Protein AF-A0A135RTD5-F1 (afdb_monomer_lite)

Foldseek 3Di:
DPPPDQFAEDQDPVRVLVVLVVQLVVVVVVLCVVQPDDVVDDCVSVVVSVVVNVVSLVVSLVVLCVSQQRYDYVNHGDDSVVNNPDPDVPPPPPPPDDDDDPVVVVVVVVVVVVVVVVVVVVVVCVVPVVVVVVVVVD

Sequence (138 aa):
MEDAHRKIELQSRDDLAYLLTNVRRAAQEQLDNAFPHIEGSNAQEDELRAPIERLVNEYIDKTFTYAAPNLSINGMDTDPSAFLSNIGPSDEPEEAYEPWDARLRQRVEDLAREEEDLLNEIAALKKSVPGAIATAAT

Structure (mmCIF, N/CA/C/O backbone):
data_AF-A0A135RTD5-F1
#
_entry.id   AF-A0A135RTD5-F1
#
loop_
_atom_site.group_PDB
_atom_site.id
_atom_site.type_symbol
_atom_site.label_atom_id
_atom_site.label_alt_id
_atom_site.label_comp_id
_atom_site.label_asym_id
_atom_site.label_entity_id
_atom_site.label_seq_id
_atom_site.pdbx_PDB_ins_code
_atom_site.Cartn_x
_atom_site.Cartn_y
_atom_site.Cartn_z
_atom_site.occupancy
_atom_site.B_iso_or_equiv
_atom_site.auth_seq_id
_atom_site.auth_comp_id
_atom_site.auth_asym_id
_atom_site.auth_atom_id
_atom_site.pdbx_PDB_model_num
ATOM 1 N N . MET A 1 1 ? 6.324 -28.047 15.349 1.00 40.94 1 MET A N 1
ATOM 2 C CA . MET A 1 1 ? 6.989 -26.752 15.571 1.00 40.94 1 MET A CA 1
ATOM 3 C C . MET A 1 1 ? 6.909 -26.030 14.255 1.00 40.94 1 MET A C 1
ATOM 5 O O . MET A 1 1 ? 7.609 -26.410 13.330 1.00 40.94 1 MET A O 1
ATOM 9 N N . GLU A 1 2 ? 5.967 -25.108 14.135 1.00 53.91 2 GLU A N 1
ATOM 10 C CA . GLU A 1 2 ? 5.982 -24.148 13.041 1.00 53.91 2 GLU A CA 1
ATOM 11 C C . GLU A 1 2 ? 6.570 -22.892 13.673 1.00 53.91 2 GLU A C 1
ATOM 13 O O . GLU A 1 2 ? 5.868 -22.126 14.330 1.00 53.91 2 GLU A O 1
ATOM 18 N N . ASP A 1 3 ? 7.899 -22.775 13.620 1.00 55.03 3 ASP A N 1
ATOM 19 C CA . ASP A 1 3 ? 8.588 -21.536 13.975 1.00 55.03 3 ASP A CA 1
ATOM 20 C C . ASP A 1 3 ? 8.265 -20.530 12.868 1.00 55.03 3 ASP A C 1
ATOM 22 O O . ASP A 1 3 ? 9.038 -20.325 11.934 1.00 55.03 3 ASP A O 1
ATOM 26 N N . ALA A 1 4 ? 7.058 -19.965 12.919 1.00 70.62 4 ALA A N 1
ATOM 27 C CA . ALA A 1 4 ? 6.665 -18.886 12.036 1.00 70.62 4 ALA A CA 1
ATOM 28 C C . ALA A 1 4 ? 7.596 -17.707 12.328 1.00 70.62 4 ALA A C 1
ATOM 30 O O . ALA A 1 4 ? 7.516 -17.069 13.381 1.00 70.62 4 ALA A O 1
ATOM 31 N N . HIS A 1 5 ? 8.541 -17.463 11.420 1.00 76.94 5 HIS A N 1
ATOM 32 C CA . HIS A 1 5 ? 9.416 -16.307 11.502 1.00 76.94 5 HIS A CA 1
ATOM 33 C C . HIS A 1 5 ? 8.564 -15.039 11.600 1.00 76.94 5 HIS A C 1
ATOM 35 O O . HIS A 1 5 ? 7.526 -14.917 10.945 1.00 76.94 5 HIS A O 1
ATOM 41 N N . ARG A 1 6 ? 8.997 -14.099 12.447 1.00 87.38 6 ARG A N 1
ATOM 42 C CA . ARG A 1 6 ? 8.304 -12.822 12.626 1.00 87.38 6 ARG A CA 1
ATOM 43 C C . ARG A 1 6 ? 8.145 -12.145 11.261 1.00 87.38 6 ARG A C 1
ATOM 45 O O . ARG A 1 6 ? 9.137 -11.976 10.551 1.00 87.38 6 ARG A O 1
ATOM 52 N N . LYS A 1 7 ? 6.916 -11.740 10.936 1.00 91.19 7 LYS A N 1
ATOM 53 C CA . LYS A 1 7 ? 6.634 -10.935 9.746 1.00 91.19 7 LYS A CA 1
ATOM 54 C C . LYS A 1 7 ? 7.400 -9.613 9.793 1.00 91.19 7 LYS A C 1
ATOM 56 O O . LYS A 1 7 ? 7.716 -9.086 10.864 1.00 91.19 7 LYS A O 1
ATOM 61 N N . ILE A 1 8 ? 7.722 -9.095 8.619 1.00 91.69 8 ILE A N 1
ATOM 62 C CA . ILE A 1 8 ? 8.348 -7.788 8.463 1.00 91.69 8 ILE A CA 1
ATOM 63 C C . ILE A 1 8 ? 7.240 -6.745 8.598 1.00 91.69 8 ILE A C 1
ATOM 65 O O . ILE A 1 8 ? 6.344 -6.669 7.760 1.00 91.69 8 ILE A O 1
ATOM 69 N N . GLU A 1 9 ? 7.313 -5.957 9.666 1.00 92.25 9 GLU A N 1
ATOM 70 C CA . GLU A 1 9 ? 6.360 -4.882 9.933 1.00 92.25 9 GLU A CA 1
ATOM 71 C C . GLU A 1 9 ? 6.762 -3.615 9.179 1.00 92.25 9 GLU A C 1
ATOM 73 O O . GLU A 1 9 ? 7.902 -3.154 9.285 1.00 92.25 9 GLU A O 1
ATOM 78 N N . LEU A 1 10 ? 5.801 -3.034 8.473 1.00 90.12 10 LEU A N 1
ATOM 79 C CA . LEU A 1 10 ? 5.89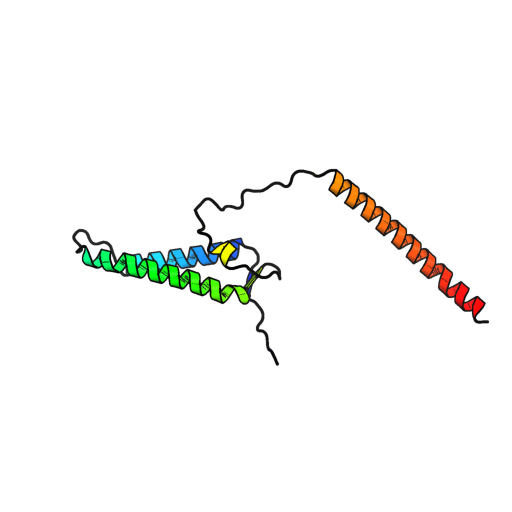0 -1.723 7.840 1.00 90.12 10 LEU A CA 1
ATOM 80 C C . LEU A 1 10 ? 5.031 -0.722 8.620 1.00 90.12 10 LEU A C 1
ATOM 82 O O . LEU A 1 10 ? 4.005 -1.097 9.198 1.00 90.12 10 LEU A O 1
ATOM 86 N N . GLN A 1 11 ? 5.447 0.547 8.657 1.00 88.50 11 GLN A N 1
ATOM 87 C CA . GLN A 1 11 ? 4.734 1.578 9.419 1.00 88.50 11 GLN A CA 1
ATOM 88 C C . GLN A 1 11 ? 3.450 1.995 8.698 1.00 88.50 11 GLN A C 1
ATOM 90 O O . GLN A 1 11 ? 2.412 2.218 9.328 1.00 88.50 11 GLN A O 1
ATOM 95 N N . SER A 1 12 ? 3.506 2.063 7.368 1.00 86.88 12 SER A N 1
ATOM 96 C CA . SER A 1 12 ? 2.383 2.444 6.514 1.00 86.88 12 SER A CA 1
ATOM 97 C C . SER A 1 12 ? 2.430 1.736 5.155 1.00 86.88 12 SER A C 1
ATOM 99 O O . SER A 1 12 ? 3.355 0.986 4.838 1.00 86.88 12 SER A O 1
ATOM 101 N N . ARG A 1 13 ? 1.402 1.974 4.331 1.00 84.38 13 ARG A N 1
ATOM 102 C CA . ARG A 1 13 ? 1.394 1.547 2.922 1.00 84.38 13 ARG A CA 1
ATOM 103 C C . ARG A 1 13 ? 2.424 2.313 2.087 1.00 84.38 13 ARG A C 1
ATOM 105 O O . ARG A 1 13 ? 2.982 1.739 1.153 1.00 84.38 13 ARG A O 1
ATOM 112 N N . ASP A 1 14 ? 2.718 3.554 2.467 1.00 85.25 14 ASP A N 1
ATOM 113 C CA . ASP A 1 14 ? 3.661 4.425 1.761 1.00 85.25 14 ASP A CA 1
ATOM 114 C C . ASP A 1 14 ? 5.090 3.883 1.835 1.00 85.25 14 ASP A C 1
ATOM 116 O O . ASP A 1 14 ? 5.829 3.981 0.860 1.00 85.25 14 ASP A O 1
ATOM 120 N N . ASP A 1 15 ? 5.464 3.226 2.940 1.00 87.12 15 ASP A N 1
ATOM 121 C CA . ASP A 1 15 ? 6.767 2.560 3.067 1.00 87.12 15 ASP A CA 1
ATOM 122 C C . ASP A 1 15 ? 6.965 1.503 1.973 1.00 87.12 15 ASP A C 1
ATOM 124 O O . ASP A 1 15 ? 8.030 1.409 1.360 1.00 87.12 15 ASP A O 1
ATOM 128 N N . LEU A 1 16 ? 5.929 0.705 1.697 1.00 84.31 16 LEU A N 1
ATOM 129 C CA . LEU A 1 16 ? 5.982 -0.336 0.672 1.00 84.31 16 LEU A CA 1
ATOM 130 C C . LEU A 1 16 ? 6.053 0.280 -0.730 1.00 84.31 16 LEU A C 1
ATOM 132 O O . LEU A 1 16 ? 6.874 -0.146 -1.547 1.00 84.31 16 LEU A O 1
ATOM 136 N N . ALA A 1 17 ? 5.244 1.310 -0.992 1.00 86.06 17 ALA A N 1
ATOM 137 C CA . ALA A 1 17 ? 5.273 2.059 -2.248 1.00 86.06 17 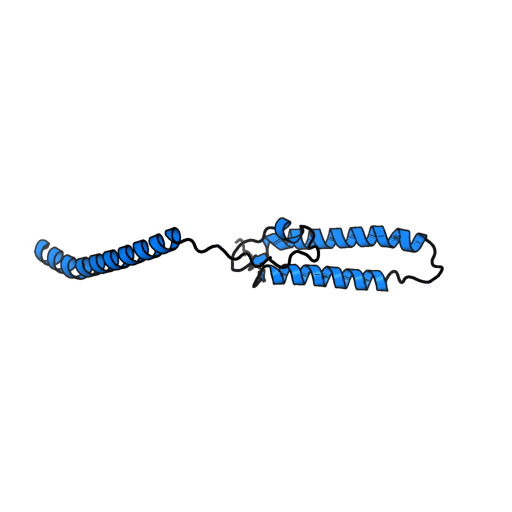ALA A CA 1
ATOM 138 C C . ALA A 1 17 ? 6.648 2.706 -2.492 1.00 86.06 17 ALA A C 1
ATOM 140 O O . ALA A 1 17 ? 7.191 2.645 -3.601 1.00 86.06 17 ALA A O 1
ATOM 141 N N . TYR A 1 18 ? 7.255 3.258 -1.440 1.00 88.50 18 TYR A N 1
ATOM 142 C CA . TYR A 1 18 ? 8.602 3.813 -1.467 1.00 88.50 18 TYR A CA 1
ATOM 143 C C . TYR A 1 18 ? 9.648 2.742 -1.794 1.00 88.50 18 TYR A C 1
ATOM 145 O O . TYR A 1 18 ? 10.487 2.953 -2.672 1.00 88.50 18 TYR A O 1
ATOM 153 N N . LEU A 1 19 ? 9.585 1.569 -1.150 1.00 90.56 19 LEU A N 1
ATOM 154 C CA . LEU A 1 19 ? 10.486 0.450 -1.442 1.00 90.56 19 LEU A CA 1
ATOM 155 C C . LEU A 1 19 ? 10.373 -0.004 -2.902 1.00 90.56 19 LEU A C 1
ATOM 157 O O . LEU A 1 19 ? 11.398 -0.164 -3.567 1.00 90.56 19 LEU A O 1
ATOM 161 N N . LEU A 1 20 ? 9.153 -0.163 -3.422 1.00 90.00 20 LEU A N 1
ATOM 162 C CA . LEU A 1 20 ? 8.918 -0.557 -4.812 1.00 90.00 20 LEU A CA 1
ATOM 163 C C . LEU A 1 20 ? 9.470 0.486 -5.795 1.00 90.00 20 LEU A C 1
ATOM 165 O O . LEU A 1 20 ? 10.191 0.137 -6.731 1.00 90.00 20 LEU A O 1
ATOM 169 N N . THR A 1 21 ? 9.190 1.767 -5.551 1.00 90.56 21 THR A N 1
ATOM 170 C CA . THR A 1 21 ? 9.684 2.885 -6.371 1.00 90.56 21 THR A CA 1
ATOM 171 C C . THR A 1 21 ? 11.207 2.953 -6.355 1.00 90.56 21 THR A C 1
ATOM 173 O O . THR A 1 21 ? 11.837 3.101 -7.401 1.00 90.56 21 THR A O 1
ATOM 176 N N . ASN A 1 22 ? 11.823 2.788 -5.183 1.00 94.38 22 ASN A N 1
ATOM 177 C CA . ASN A 1 22 ? 13.273 2.806 -5.046 1.00 94.38 22 ASN A CA 1
ATOM 178 C C . ASN A 1 22 ? 13.935 1.633 -5.785 1.00 94.38 22 ASN A C 1
ATOM 180 O O . ASN A 1 22 ? 14.946 1.832 -6.457 1.00 94.38 22 ASN A O 1
ATOM 184 N N . VAL A 1 23 ? 13.356 0.430 -5.708 1.00 95.19 23 VAL A N 1
ATOM 185 C CA . VAL A 1 23 ? 13.850 -0.748 -6.440 1.00 95.19 23 VAL A CA 1
ATOM 186 C C . VAL A 1 23 ? 13.711 -0.554 -7.948 1.00 95.19 23 VAL A C 1
ATOM 188 O O . VAL A 1 23 ? 14.673 -0.797 -8.673 1.00 95.19 23 VAL A O 1
ATOM 191 N N . ARG A 1 24 ? 12.559 -0.070 -8.427 1.00 93.38 24 ARG A N 1
ATOM 192 C CA . ARG A 1 24 ? 12.345 0.218 -9.855 1.00 93.38 24 ARG A CA 1
ATOM 193 C C . ARG A 1 24 ? 13.308 1.290 -10.367 1.00 93.38 24 ARG A C 1
ATOM 195 O O . ARG A 1 24 ? 13.918 1.099 -11.412 1.00 93.38 24 ARG A O 1
ATOM 202 N N . ARG A 1 25 ? 13.521 2.367 -9.606 1.00 95.06 25 ARG A N 1
ATOM 203 C CA . ARG A 1 25 ? 14.509 3.407 -9.934 1.00 95.06 25 ARG A CA 1
ATOM 204 C C . ARG A 1 25 ? 15.924 2.834 -10.027 1.00 95.06 25 ARG A C 1
ATOM 206 O O . ARG A 1 25 ? 16.606 3.073 -11.014 1.00 95.06 25 ARG A O 1
ATOM 213 N N . ALA A 1 26 ? 16.354 2.056 -9.033 1.00 96.69 26 ALA A N 1
ATOM 214 C CA . ALA A 1 26 ? 17.681 1.442 -9.040 1.00 96.69 26 ALA A CA 1
ATOM 215 C C . ALA A 1 26 ? 17.856 0.450 -10.204 1.00 96.69 26 ALA A C 1
ATOM 217 O O . ALA A 1 26 ? 18.916 0.398 -10.822 1.00 96.69 26 ALA A O 1
ATOM 218 N N . ALA A 1 27 ? 16.810 -0.314 -10.531 1.00 95.31 27 ALA A N 1
ATOM 219 C CA . ALA A 1 27 ? 16.800 -1.194 -11.693 1.00 95.31 27 ALA A CA 1
ATOM 220 C C . ALA A 1 27 ? 16.934 -0.404 -13.002 1.00 95.31 27 ALA A C 1
ATOM 222 O O . ALA A 1 27 ? 17.719 -0.794 -13.862 1.00 95.31 27 ALA A O 1
ATOM 223 N N . GLN A 1 28 ? 16.232 0.724 -13.122 1.00 92.50 28 GLN A N 1
ATOM 224 C CA . GLN A 1 28 ? 16.316 1.602 -14.285 1.00 92.50 28 GLN A CA 1
ATOM 225 C C . GLN A 1 28 ? 17.717 2.198 -14.452 1.00 92.50 28 GLN A C 1
ATOM 227 O O . GLN A 1 28 ? 18.302 2.091 -15.524 1.00 92.50 28 GLN A O 1
ATOM 232 N N . GLU A 1 29 ? 18.298 2.733 -13.376 1.00 94.19 29 GLU A N 1
ATOM 233 C CA . GLU A 1 29 ? 19.676 3.239 -13.372 1.00 94.19 29 GLU A CA 1
ATOM 234 C C . GLU A 1 29 ? 20.672 2.148 -13.787 1.00 94.19 29 GLU A C 1
ATOM 236 O O . GLU A 1 29 ? 21.603 2.397 -14.554 1.00 94.19 29 GLU A O 1
ATOM 241 N N . GLN A 1 30 ? 20.466 0.913 -13.323 1.00 94.50 30 GLN A N 1
ATOM 242 C CA . GLN A 1 30 ? 21.308 -0.214 -13.704 1.00 94.50 30 GLN A CA 1
ATOM 243 C C . GLN A 1 30 ? 21.135 -0.607 -15.178 1.00 94.50 30 GLN A C 1
ATOM 245 O O . GLN A 1 30 ? 22.126 -0.943 -15.827 1.00 94.50 30 GLN A O 1
ATOM 250 N N . LEU A 1 31 ? 19.912 -0.562 -15.713 1.00 91.31 31 LEU A N 1
ATOM 251 C CA . LEU A 1 31 ? 19.640 -0.801 -17.132 1.00 91.31 31 LEU A CA 1
ATOM 252 C C . LEU A 1 31 ? 20.291 0.271 -18.006 1.00 91.31 31 LEU A C 1
ATOM 254 O O . LEU A 1 31 ? 20.938 -0.075 -18.989 1.00 91.31 31 LEU A O 1
ATOM 258 N N . ASP A 1 32 ? 20.187 1.541 -17.620 1.00 89.75 32 ASP A N 1
ATOM 259 C CA . ASP A 1 32 ? 20.777 2.659 -18.359 1.00 89.75 32 ASP A CA 1
ATOM 260 C C . ASP A 1 32 ? 22.315 2.618 -18.328 1.00 89.75 32 ASP A C 1
ATOM 262 O O . ASP A 1 32 ? 22.967 2.933 -19.322 1.00 89.75 32 ASP A O 1
ATOM 266 N N . ASN A 1 33 ? 22.908 2.155 -17.221 1.00 90.75 33 ASN A N 1
ATOM 267 C CA . ASN A 1 33 ? 24.350 1.910 -17.130 1.00 90.75 33 ASN A CA 1
ATOM 268 C C . ASN A 1 33 ? 24.809 0.704 -17.968 1.00 90.75 33 ASN A C 1
ATOM 270 O O . ASN A 1 33 ? 25.911 0.723 -18.516 1.00 90.75 33 ASN A O 1
ATOM 274 N N . ALA A 1 34 ? 24.007 -0.365 -18.030 1.00 89.50 34 ALA A N 1
ATOM 275 C CA . ALA A 1 34 ? 24.339 -1.588 -18.764 1.00 89.50 34 ALA A CA 1
ATOM 276 C C . ALA A 1 34 ? 24.116 -1.459 -20.281 1.00 89.50 34 ALA A C 1
ATOM 278 O O . ALA A 1 34 ? 24.843 -2.080 -21.055 1.00 89.50 34 ALA A O 1
ATOM 279 N N . PHE A 1 35 ? 23.139 -0.647 -20.688 1.00 87.00 35 PHE A N 1
ATOM 280 C CA . PHE A 1 35 ? 22.773 -0.359 -22.075 1.00 87.00 35 PHE A CA 1
ATOM 281 C C . PHE A 1 35 ? 22.798 1.162 -22.314 1.00 87.00 35 PHE A C 1
ATOM 283 O O . PHE A 1 35 ? 21.741 1.788 -22.439 1.00 87.00 35 PHE A O 1
ATOM 290 N N . PRO A 1 36 ? 23.992 1.788 -22.327 1.00 83.06 36 PRO A N 1
ATOM 291 C CA . PRO A 1 36 ? 24.112 3.221 -22.546 1.00 83.06 36 PRO A CA 1
ATOM 292 C C . PRO A 1 36 ? 23.710 3.579 -23.981 1.00 83.06 36 PRO A C 1
ATOM 294 O O . PRO A 1 36 ? 24.168 2.962 -24.939 1.00 83.06 36 PRO A O 1
ATOM 297 N N . HIS A 1 37 ? 22.898 4.623 -24.138 1.00 73.31 37 HIS A N 1
ATOM 298 C CA . HIS A 1 37 ? 22.492 5.110 -25.455 1.00 73.31 37 HIS A CA 1
ATOM 299 C C . HIS A 1 37 ? 23.676 5.834 -26.115 1.00 73.31 37 HIS A C 1
ATOM 301 O O . HIS A 1 37 ? 24.028 6.949 -25.726 1.00 73.31 37 HIS A O 1
ATOM 307 N N . ILE A 1 38 ? 24.315 5.205 -27.103 1.00 74.00 38 ILE A N 1
ATOM 308 C CA . ILE A 1 38 ? 25.392 5.819 -27.893 1.00 74.00 38 ILE A CA 1
ATOM 309 C C . ILE A 1 38 ? 24.783 6.359 -29.192 1.00 74.00 38 ILE A C 1
ATOM 311 O O . ILE A 1 38 ? 24.078 5.626 -29.888 1.00 74.00 38 ILE A O 1
ATOM 315 N N . GLU A 1 39 ? 25.057 7.616 -29.558 1.00 63.91 39 GLU A N 1
ATOM 316 C CA . GLU A 1 39 ? 24.656 8.150 -30.868 1.00 63.91 39 GLU A CA 1
ATOM 317 C C . GLU A 1 39 ? 25.278 7.298 -31.993 1.00 63.91 39 GLU A C 1
ATOM 319 O O . GLU A 1 39 ? 26.496 7.264 -32.162 1.00 63.91 39 GLU A O 1
ATOM 324 N N . GLY A 1 40 ? 24.434 6.581 -32.746 1.00 65.19 40 GLY A N 1
ATOM 325 C CA . GLY A 1 40 ? 24.854 5.645 -33.798 1.00 65.19 40 GLY A CA 1
ATOM 326 C C . GLY A 1 40 ? 24.965 4.174 -33.372 1.00 65.19 40 GLY A C 1
ATOM 327 O O . GLY A 1 40 ? 25.410 3.360 -34.181 1.00 65.19 40 GLY A O 1
ATOM 328 N N . SER A 1 41 ? 24.567 3.823 -32.142 1.00 60.16 41 SER A N 1
ATOM 329 C CA . SER A 1 41 ? 24.403 2.424 -31.713 1.00 60.16 41 SER A CA 1
ATOM 330 C C . SER A 1 41 ? 23.372 1.693 -32.580 1.00 60.16 41 SER A C 1
ATOM 332 O O . SER A 1 41 ? 22.389 2.263 -33.060 1.00 60.16 41 SER A O 1
ATOM 334 N N . ASN A 1 42 ? 23.650 0.419 -32.860 1.00 58.72 42 ASN A N 1
ATOM 335 C CA . ASN A 1 42 ? 22.822 -0.397 -33.741 1.00 58.72 42 ASN A CA 1
ATOM 336 C C . ASN A 1 42 ? 21.483 -0.697 -33.053 1.00 58.72 42 ASN A C 1
ATOM 338 O O . ASN A 1 42 ? 21.473 -1.048 -31.877 1.00 58.72 42 ASN A O 1
ATOM 342 N N . ALA A 1 43 ? 20.380 -0.694 -33.812 1.00 62.31 43 ALA A N 1
ATOM 343 C CA . ALA A 1 43 ? 19.024 -1.027 -33.338 1.00 62.31 43 ALA A CA 1
ATOM 344 C C . ALA A 1 43 ? 18.923 -2.342 -32.527 1.00 62.31 43 ALA A C 1
ATOM 346 O O . ALA A 1 43 ? 17.967 -2.558 -31.794 1.00 62.31 43 ALA A O 1
ATOM 347 N N . GLN A 1 44 ? 19.924 -3.216 -32.642 1.00 60.91 44 GLN A N 1
ATOM 348 C CA . GLN A 1 44 ? 20.028 -4.498 -31.957 1.00 60.91 44 GLN A CA 1
ATOM 349 C C . GLN A 1 44 ? 20.327 -4.390 -30.444 1.00 60.91 44 GLN A C 1
ATOM 351 O O . GLN A 1 44 ? 19.943 -5.280 -29.689 1.00 60.91 44 GLN A O 1
ATOM 356 N N . GLU A 1 45 ? 20.990 -3.322 -29.978 1.00 61.22 45 GLU A N 1
ATOM 357 C CA . GLU A 1 45 ? 21.186 -3.070 -28.534 1.00 61.22 45 GLU A CA 1
ATOM 358 C C . GLU A 1 45 ? 19.872 -2.614 -27.878 1.00 61.22 45 GLU A C 1
ATOM 360 O O . GLU A 1 45 ? 19.497 -3.118 -26.815 1.00 61.22 45 GLU A O 1
ATOM 365 N N . ASP A 1 46 ? 19.104 -1.778 -28.581 1.00 67.81 46 ASP A N 1
ATOM 366 C CA . ASP A 1 46 ? 17.742 -1.400 -28.190 1.00 67.81 46 ASP A CA 1
ATOM 367 C C . ASP A 1 46 ? 16.783 -2.608 -28.200 1.00 67.81 46 ASP A C 1
ATOM 369 O O . ASP A 1 46 ? 15.929 -2.733 -27.314 1.00 67.81 46 ASP A O 1
ATOM 373 N N . GLU A 1 47 ? 16.953 -3.550 -29.142 1.00 79.88 47 GLU A N 1
ATOM 374 C CA . GLU A 1 47 ? 16.169 -4.796 -29.204 1.00 79.88 47 GLU A CA 1
ATOM 375 C C . GLU A 1 47 ? 16.345 -5.686 -27.966 1.00 79.88 47 GLU A C 1
ATOM 377 O O . GLU A 1 47 ? 15.403 -6.391 -27.608 1.00 79.88 47 GLU A O 1
ATOM 382 N N . LEU A 1 48 ? 17.510 -5.677 -27.303 1.00 83.38 48 LEU A N 1
ATOM 383 C CA . LEU A 1 48 ? 17.742 -6.447 -26.071 1.00 83.38 48 LEU A CA 1
ATOM 384 C C . LEU A 1 48 ? 17.294 -5.694 -2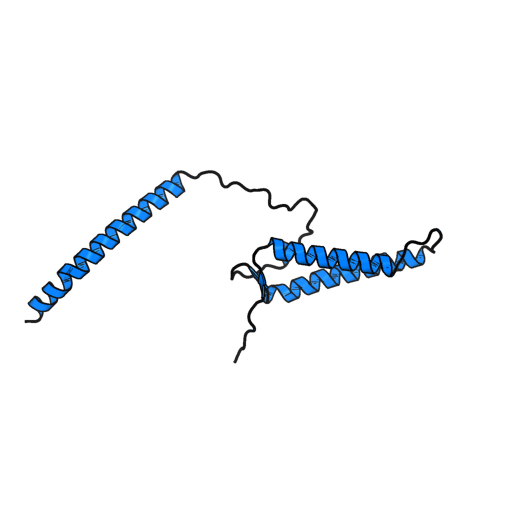4.816 1.00 83.38 48 LEU A C 1
ATOM 386 O O . LEU A 1 48 ? 16.834 -6.328 -23.860 1.00 83.38 48 LEU A O 1
ATOM 390 N N . ARG A 1 49 ? 17.370 -4.359 -24.829 1.00 87.38 49 ARG A N 1
ATOM 391 C CA . ARG A 1 49 ? 16.982 -3.510 -23.698 1.00 87.38 49 ARG A CA 1
ATOM 392 C C . ARG A 1 49 ? 15.523 -3.729 -23.301 1.00 87.38 49 ARG A C 1
ATOM 394 O O . ARG A 1 49 ? 15.254 -4.055 -22.147 1.00 87.38 49 ARG A O 1
ATOM 401 N N . ALA A 1 50 ? 14.587 -3.632 -24.247 1.00 87.44 50 ALA A N 1
ATOM 402 C CA . ALA A 1 50 ? 13.155 -3.735 -23.945 1.00 87.44 50 ALA A CA 1
ATOM 403 C C . ALA A 1 50 ? 12.725 -5.114 -23.377 1.00 87.44 50 ALA A C 1
ATOM 405 O O . ALA A 1 50 ? 11.991 -5.156 -22.383 1.00 87.44 50 ALA A O 1
ATOM 406 N N . PRO A 1 51 ? 13.172 -6.267 -23.922 1.00 92.31 51 PRO A N 1
ATOM 407 C CA . PRO A 1 51 ? 12.917 -7.575 -23.322 1.00 92.31 51 PRO A CA 1
ATOM 408 C C . PRO A 1 51 ? 13.494 -7.733 -21.916 1.00 92.31 51 PRO A C 1
ATOM 410 O O . PRO A 1 51 ? 12.836 -8.341 -21.072 1.00 92.31 51 PRO A O 1
ATOM 413 N N . ILE A 1 52 ? 14.702 -7.218 -21.667 1.00 93.06 52 ILE A N 1
ATOM 414 C CA . ILE A 1 52 ? 15.351 -7.311 -20.356 1.00 93.06 52 ILE A CA 1
ATOM 415 C C . ILE A 1 52 ? 14.623 -6.425 -19.349 1.00 93.06 52 ILE A C 1
ATOM 417 O O . ILE A 1 52 ? 14.287 -6.905 -18.272 1.00 93.06 52 ILE A O 1
ATOM 421 N N . GLU A 1 53 ? 14.306 -5.184 -19.710 1.00 91.56 53 GLU A N 1
ATOM 422 C CA . GLU A 1 53 ? 13.519 -4.265 -18.882 1.00 91.56 53 GLU A CA 1
ATOM 423 C C . GLU A 1 53 ? 12.184 -4.899 -18.467 1.00 91.56 53 GLU A C 1
ATOM 425 O O . GLU A 1 53 ? 11.837 -4.931 -17.286 1.00 91.56 53 GLU A O 1
ATOM 430 N N . ARG A 1 54 ? 11.477 -5.524 -19.417 1.00 93.38 54 ARG A N 1
ATOM 431 C CA . ARG A 1 54 ? 10.250 -6.280 -19.130 1.00 93.38 54 ARG A CA 1
ATOM 432 C C . ARG A 1 54 ? 10.485 -7.426 -18.140 1.00 93.38 54 ARG A C 1
ATOM 434 O O . ARG A 1 54 ? 9.692 -7.586 -17.218 1.00 93.38 54 ARG A O 1
ATOM 441 N N . LEU A 1 55 ? 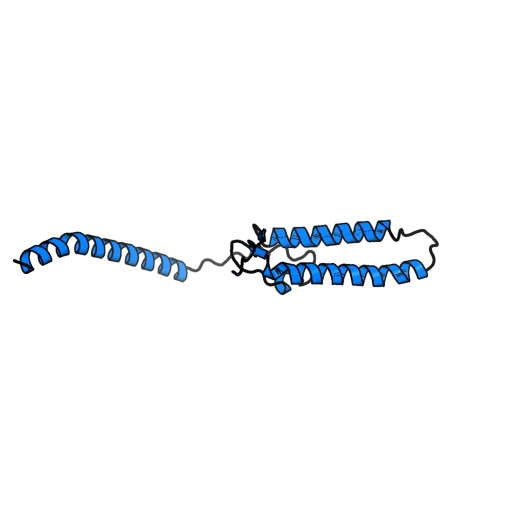11.536 -8.230 -18.325 1.00 96.19 55 LEU A N 1
ATOM 442 C CA . LEU A 1 55 ? 11.859 -9.346 -17.422 1.00 96.19 55 LEU A CA 1
ATOM 443 C C . LEU A 1 55 ? 12.243 -8.865 -16.019 1.00 96.19 55 LEU A C 1
ATOM 445 O O . LEU A 1 55 ? 11.890 -9.512 -15.036 1.00 96.19 55 LEU A O 1
ATOM 449 N N . VAL A 1 56 ? 12.948 -7.739 -15.920 1.00 95.50 56 VAL A N 1
ATOM 450 C CA . VAL A 1 56 ? 13.321 -7.118 -14.647 1.00 95.50 56 VAL A CA 1
ATOM 451 C C . VAL A 1 56 ? 12.079 -6.619 -13.915 1.00 95.50 56 VAL A C 1
ATOM 453 O O . VAL A 1 56 ? 11.911 -6.935 -12.740 1.00 95.50 56 VAL A O 1
ATOM 456 N N . ASN A 1 57 ? 11.173 -5.922 -14.602 1.00 92.31 57 ASN A N 1
ATOM 457 C CA . ASN A 1 57 ? 9.908 -5.481 -14.012 1.00 92.31 57 ASN A CA 1
ATOM 458 C C . ASN A 1 57 ? 9.053 -6.670 -13.547 1.00 92.31 57 ASN A C 1
ATOM 460 O O . ASN A 1 57 ? 8.589 -6.688 -12.410 1.00 92.31 57 ASN A O 1
ATOM 464 N N . GLU A 1 58 ? 8.939 -7.719 -14.367 1.00 94.75 58 GLU A N 1
ATOM 465 C CA . GLU A 1 58 ? 8.241 -8.956 -13.994 1.00 94.75 58 GLU A CA 1
ATOM 466 C C . GLU A 1 58 ? 8.880 -9.640 -12.773 1.00 94.75 58 GLU A C 1
ATOM 468 O O . GLU A 1 58 ? 8.182 -10.170 -11.905 1.00 94.75 58 GLU A O 1
ATOM 473 N N . TYR A 1 59 ? 10.213 -9.639 -12.693 1.00 95.75 59 TYR A N 1
ATOM 474 C CA . TYR A 1 59 ? 10.941 -10.174 -11.548 1.00 95.75 59 TYR A CA 1
ATOM 475 C C . TYR A 1 59 ? 10.644 -9.378 -10.275 1.00 95.75 59 TYR A C 1
ATOM 477 O O . TYR A 1 59 ? 10.328 -9.985 -9.253 1.00 95.75 59 TYR A O 1
ATOM 485 N N . ILE A 1 60 ? 10.682 -8.043 -10.346 1.00 94.00 60 ILE A N 1
ATOM 486 C CA . ILE A 1 60 ? 10.345 -7.158 -9.224 1.00 94.00 60 ILE A CA 1
ATOM 487 C C . ILE A 1 60 ? 8.924 -7.459 -8.735 1.00 94.00 60 ILE A C 1
ATOM 489 O O . ILE A 1 60 ? 8.734 -7.736 -7.549 1.00 94.00 60 ILE A O 1
ATOM 493 N N . ASP A 1 61 ? 7.943 -7.502 -9.636 1.00 92.56 61 ASP A N 1
ATOM 494 C CA . ASP A 1 61 ? 6.548 -7.755 -9.270 1.00 92.56 61 ASP A CA 1
ATOM 495 C C . ASP A 1 61 ? 6.381 -9.126 -8.584 1.00 92.56 61 ASP A C 1
ATOM 497 O O . ASP A 1 61 ? 5.724 -9.243 -7.543 1.00 92.56 61 ASP A O 1
ATOM 501 N N . LYS A 1 62 ? 7.050 -10.171 -9.094 1.00 93.81 62 LYS A N 1
ATOM 502 C CA . LYS A 1 62 ? 7.075 -11.506 -8.468 1.00 93.81 62 LYS A CA 1
ATOM 503 C C . LYS A 1 62 ? 7.717 -11.492 -7.085 1.00 93.81 62 LYS A C 1
ATOM 505 O O . LYS A 1 62 ? 7.192 -12.127 -6.172 1.00 93.81 62 LYS A O 1
ATOM 510 N N . THR A 1 63 ? 8.830 -10.783 -6.908 1.00 93.75 63 THR A N 1
ATOM 511 C CA . THR A 1 63 ? 9.513 -10.684 -5.612 1.00 93.75 63 THR A CA 1
ATOM 512 C C . THR A 1 63 ? 8.597 -10.085 -4.553 1.00 93.75 63 THR A C 1
ATOM 514 O O . THR A 1 63 ? 8.455 -10.669 -3.480 1.00 93.75 63 THR A O 1
ATOM 517 N N . PHE A 1 64 ? 7.928 -8.971 -4.855 1.00 91.31 64 PHE A N 1
ATOM 518 C CA . PHE A 1 64 ? 7.002 -8.342 -3.910 1.00 91.31 64 PHE A CA 1
ATOM 519 C C . PHE A 1 64 ? 5.743 -9.191 -3.684 1.00 91.31 64 PHE A C 1
ATOM 521 O O . PHE A 1 64 ? 5.284 -9.305 -2.548 1.00 91.31 64 PHE A O 1
ATOM 528 N N . THR A 1 65 ? 5.250 -9.886 -4.716 1.00 91.38 65 THR A N 1
ATOM 529 C CA . THR A 1 65 ? 4.155 -10.864 -4.574 1.00 91.38 65 THR A CA 1
ATOM 530 C C . THR A 1 65 ? 4.513 -11.972 -3.581 1.00 91.38 65 THR A C 1
ATOM 532 O O . THR A 1 65 ? 3.728 -12.287 -2.690 1.00 91.38 65 THR A O 1
ATOM 535 N N . TYR A 1 66 ? 5.701 -12.568 -3.708 1.00 92.88 66 TYR A N 1
ATOM 536 C CA . TYR A 1 66 ? 6.148 -13.648 -2.822 1.00 92.88 66 TYR A CA 1
ATOM 537 C C . TYR A 1 66 ? 6.557 -13.161 -1.432 1.00 92.88 66 TYR A C 1
ATOM 539 O O . TYR A 1 66 ? 6.508 -13.933 -0.473 1.00 92.88 66 TYR A O 1
ATOM 547 N N . ALA A 1 67 ? 6.942 -11.892 -1.304 1.00 90.88 67 ALA A N 1
ATOM 548 C CA . ALA A 1 67 ? 7.214 -11.277 -0.015 1.00 90.88 67 ALA A CA 1
ATOM 549 C C . ALA A 1 67 ? 5.924 -10.986 0.768 1.00 90.88 67 ALA A C 1
ATOM 551 O O . ALA A 1 67 ? 5.939 -11.127 1.988 1.00 90.88 67 ALA A O 1
ATOM 552 N N . ALA A 1 68 ? 4.817 -10.648 0.094 1.00 89.19 68 ALA A N 1
ATOM 553 C CA . ALA A 1 68 ? 3.579 -10.170 0.720 1.00 89.19 68 ALA A CA 1
ATOM 554 C C . ALA A 1 68 ? 3.036 -11.022 1.890 1.00 89.19 68 ALA A C 1
ATOM 556 O O . ALA A 1 68 ? 2.663 -10.434 2.901 1.00 89.19 68 ALA A O 1
ATOM 557 N N . PRO A 1 69 ? 3.048 -12.373 1.866 1.00 90.44 69 PRO A N 1
ATOM 558 C CA . PRO A 1 69 ? 2.599 -13.177 3.012 1.00 90.44 69 PRO A CA 1
ATOM 559 C C . PRO A 1 69 ? 3.430 -12.968 4.291 1.00 90.44 69 PRO A C 1
ATOM 561 O O . PRO A 1 69 ? 2.949 -13.215 5.401 1.00 90.44 69 PRO A O 1
ATOM 564 N N . ASN A 1 70 ? 4.679 -12.523 4.127 1.00 90.62 70 ASN A N 1
ATOM 565 C CA . ASN A 1 70 ? 5.645 -12.266 5.192 1.00 90.62 70 ASN A CA 1
ATOM 566 C C . ASN A 1 70 ? 5.727 -10.780 5.576 1.00 90.62 70 ASN A C 1
ATOM 568 O O . ASN A 1 70 ? 6.555 -10.429 6.416 1.00 90.62 70 ASN A O 1
ATOM 572 N N . LEU A 1 71 ? 4.904 -9.919 4.975 1.00 90.50 71 LEU A N 1
ATOM 573 C CA . LEU A 1 71 ? 4.790 -8.505 5.314 1.00 90.50 71 LEU A CA 1
ATOM 574 C C . LEU A 1 71 ? 3.514 -8.270 6.130 1.00 90.50 71 LEU A C 1
ATOM 576 O O . LEU A 1 71 ? 2.503 -8.952 5.950 1.00 90.50 71 LEU A O 1
ATOM 580 N N . SER A 1 72 ? 3.560 -7.290 7.021 1.00 91.62 72 SER A N 1
ATOM 581 C CA . SER A 1 72 ? 2.385 -6.788 7.727 1.00 91.62 72 SER A CA 1
ATOM 582 C C . SER A 1 72 ? 2.475 -5.277 7.893 1.00 91.62 72 SER A C 1
ATOM 584 O O . SER A 1 72 ? 3.560 -4.712 8.016 1.00 91.62 72 SER A O 1
ATOM 586 N N . ILE A 1 73 ? 1.326 -4.609 7.862 1.00 89.00 73 ILE A N 1
ATOM 587 C CA . ILE A 1 73 ? 1.215 -3.169 8.108 1.00 89.00 73 ILE A CA 1
ATOM 588 C C . ILE A 1 73 ? 0.371 -3.007 9.360 1.00 89.00 73 ILE A C 1
ATOM 590 O O . ILE A 1 73 ? -0.816 -3.338 9.350 1.00 89.00 73 ILE A O 1
ATOM 594 N N . ASN A 1 74 ? 0.979 -2.518 10.442 1.00 87.00 74 ASN A N 1
ATOM 595 C CA . ASN A 1 74 ? 0.312 -2.370 11.740 1.00 87.00 74 ASN A CA 1
ATOM 596 C C . ASN A 1 74 ? -0.393 -3.665 12.207 1.00 87.00 74 ASN A C 1
ATOM 598 O O . ASN A 1 74 ? -1.505 -3.621 12.731 1.00 87.00 74 ASN A O 1
ATOM 602 N N . GLY A 1 75 ? 0.231 -4.827 11.978 1.00 85.31 75 GLY A N 1
ATOM 603 C CA . GLY A 1 75 ? -0.326 -6.135 12.341 1.00 85.31 75 GLY A CA 1
ATOM 604 C C . GLY A 1 75 ? -1.437 -6.672 11.425 1.00 85.31 75 GLY A C 1
ATOM 605 O O . GLY A 1 75 ? -1.996 -7.726 11.723 1.00 85.31 75 GLY A O 1
ATOM 606 N N . MET A 1 76 ? -1.756 -5.990 10.319 1.00 84.94 76 MET A N 1
ATOM 607 C CA . MET A 1 76 ? -2.668 -6.487 9.281 1.00 84.94 76 MET A CA 1
ATOM 608 C C . MET A 1 76 ? -1.897 -7.073 8.098 1.00 84.94 76 MET A C 1
ATOM 610 O O . MET A 1 76 ? -0.843 -6.560 7.718 1.00 84.94 76 MET A O 1
ATOM 614 N N . ASP A 1 77 ? -2.446 -8.125 7.492 1.00 85.62 77 ASP A N 1
ATOM 615 C CA . ASP A 1 77 ? -1.876 -8.743 6.296 1.00 85.62 77 ASP A CA 1
ATOM 616 C C . ASP A 1 77 ? -1.973 -7.815 5.078 1.00 85.62 77 ASP A C 1
ATOM 618 O O . ASP A 1 77 ? -2.942 -7.073 4.897 1.00 85.62 77 ASP A O 1
ATOM 622 N N . THR A 1 78 ? -0.955 -7.871 4.222 1.00 81.69 78 THR A N 1
ATOM 623 C CA . THR A 1 78 ? -0.873 -7.063 3.001 1.00 81.69 78 THR A CA 1
ATOM 624 C C . THR A 1 78 ? -1.322 -7.856 1.777 1.00 81.69 78 THR A C 1
ATOM 626 O O . THR A 1 78 ? -0.787 -8.933 1.517 1.00 81.69 78 THR A O 1
ATOM 629 N N . ASP A 1 79 ? -2.254 -7.312 0.990 1.00 82.88 79 ASP A N 1
ATOM 630 C CA . ASP A 1 79 ? -2.652 -7.893 -0.298 1.00 82.88 79 ASP A CA 1
ATOM 631 C C . ASP A 1 79 ? -1.695 -7.433 -1.416 1.00 82.88 79 ASP A C 1
ATOM 633 O O . ASP A 1 79 ? -1.659 -6.239 -1.716 1.00 82.88 79 ASP A O 1
ATOM 637 N N . PRO A 1 80 ? -0.942 -8.335 -2.074 1.00 74.50 80 PRO A N 1
ATOM 638 C CA . PRO A 1 80 ? 0.004 -7.960 -3.127 1.00 74.50 80 PRO A CA 1
ATOM 639 C C . PRO A 1 80 ? -0.644 -7.219 -4.307 1.00 74.50 80 PRO A C 1
ATOM 641 O O . PRO A 1 80 ? 0.008 -6.385 -4.934 1.00 74.50 80 PRO A O 1
ATOM 644 N N . SER A 1 81 ? -1.922 -7.470 -4.606 1.00 77.06 81 SER A N 1
ATOM 645 C CA . SER A 1 81 ? -2.617 -6.818 -5.723 1.00 77.06 81 SER A CA 1
ATOM 646 C C . SER A 1 81 ? -2.823 -5.314 -5.505 1.00 77.06 81 SER A C 1
ATOM 648 O O . SER A 1 81 ? -2.753 -4.539 -6.462 1.00 77.06 81 SER A O 1
ATOM 650 N N . ALA A 1 82 ? -2.983 -4.884 -4.250 1.00 69.50 82 ALA A N 1
ATOM 651 C CA . ALA A 1 82 ? -3.218 -3.489 -3.888 1.00 69.50 82 ALA A CA 1
ATOM 652 C C . ALA A 1 82 ? -2.011 -2.578 -4.175 1.00 69.50 82 ALA A C 1
ATOM 654 O O . ALA A 1 82 ? -2.189 -1.374 -4.311 1.00 69.50 82 ALA A O 1
ATOM 655 N N . PHE A 1 83 ? -0.800 -3.137 -4.289 1.00 68.75 83 PHE A N 1
ATOM 656 C CA . PHE A 1 83 ? 0.440 -2.367 -4.471 1.00 68.75 83 PHE A CA 1
ATOM 657 C C . PHE A 1 83 ? 1.097 -2.569 -5.844 1.00 68.75 83 PHE A C 1
ATOM 659 O O . PHE A 1 83 ? 1.874 -1.729 -6.289 1.00 68.75 83 PHE A O 1
ATOM 666 N N . LEU A 1 84 ? 0.814 -3.692 -6.515 1.00 72.00 84 LEU A N 1
ATOM 667 C CA . LEU A 1 84 ? 1.298 -3.977 -7.875 1.00 72.00 84 LEU A CA 1
ATOM 668 C C . LEU A 1 84 ? 0.428 -3.331 -8.957 1.00 72.00 84 LEU A C 1
ATOM 670 O O . LEU A 1 84 ? 0.852 -3.215 -10.108 1.00 72.00 84 LEU A O 1
ATOM 674 N N . SER A 1 85 ? -0.781 -2.905 -8.581 1.00 65.81 85 SER A N 1
ATOM 675 C CA . SER A 1 85 ? -1.611 -2.006 -9.375 1.00 65.81 85 SER A CA 1
ATOM 676 C C . SER A 1 85 ? -0.789 -0.755 -9.659 1.00 65.81 85 SER A C 1
ATOM 678 O O . SER A 1 85 ? -0.425 -0.032 -8.743 1.00 65.81 85 SER A O 1
ATOM 680 N N . ASN A 1 86 ? -0.394 -0.601 -10.921 1.00 52.03 86 ASN A N 1
ATOM 681 C CA . ASN A 1 86 ? 0.565 0.375 -11.418 1.00 52.03 86 ASN A CA 1
ATOM 682 C C . ASN A 1 86 ? 0.422 1.738 -10.714 1.00 52.03 86 ASN A C 1
ATOM 684 O O . ASN A 1 86 ? -0.523 2.467 -11.009 1.00 52.03 86 ASN A O 1
ATOM 688 N N . ILE A 1 87 ? 1.360 2.061 -9.813 1.00 50.03 87 ILE A N 1
ATOM 689 C CA . ILE A 1 87 ? 1.495 3.380 -9.183 1.00 50.03 87 ILE A CA 1
ATOM 690 C C . ILE A 1 87 ? 1.817 4.365 -10.310 1.00 50.03 87 ILE A C 1
ATOM 692 O O . ILE A 1 87 ? 2.973 4.589 -10.672 1.00 50.03 87 ILE A O 1
ATOM 696 N N . GLY A 1 88 ? 0.775 4.898 -10.941 1.00 45.50 88 GLY A N 1
ATOM 697 C CA . GLY A 1 88 ? 0.887 6.137 -11.683 1.00 45.50 88 GLY A CA 1
ATOM 698 C C . GLY A 1 88 ? 1.233 7.262 -10.702 1.00 45.50 88 GLY A C 1
ATOM 699 O O . GLY A 1 88 ? 0.958 7.135 -9.508 1.00 45.50 88 GLY A O 1
ATOM 700 N N . PRO A 1 89 ? 1.791 8.389 -11.171 1.00 44.50 89 PRO A N 1
ATOM 701 C CA . PRO A 1 89 ? 2.090 9.573 -10.351 1.00 44.50 89 PRO A CA 1
ATOM 702 C C . PRO A 1 89 ? 0.828 10.285 -9.807 1.00 44.50 89 PRO A C 1
ATOM 704 O O . PRO A 1 89 ? 0.823 11.497 -9.629 1.00 44.50 89 PRO A O 1
ATOM 707 N N . SER A 1 90 ? -0.268 9.553 -9.610 1.00 42.94 90 SER A N 1
ATOM 708 C CA . SER A 1 90 ? -1.605 10.030 -9.256 1.00 42.94 90 SER A CA 1
ATOM 709 C C . SER A 1 90 ? -2.152 9.390 -7.978 1.00 42.94 90 SER A C 1
ATOM 711 O O . SER A 1 90 ? -3.187 9.841 -7.512 1.00 42.94 90 SER A O 1
ATOM 713 N N . ASP A 1 91 ? -1.466 8.395 -7.405 1.00 47.09 91 ASP A N 1
ATOM 714 C CA . ASP A 1 91 ? -1.827 7.777 -6.119 1.00 47.09 91 ASP A CA 1
ATOM 715 C C . ASP A 1 91 ? -1.019 8.399 -4.962 1.00 47.09 91 ASP A C 1
ATOM 717 O O . ASP A 1 91 ? -0.477 7.699 -4.106 1.00 47.09 91 ASP A O 1
ATOM 721 N N . GLU A 1 92 ? -0.935 9.733 -4.895 1.00 46.97 92 GLU A N 1
ATOM 722 C CA . GLU A 1 92 ? -0.991 10.303 -3.544 1.00 46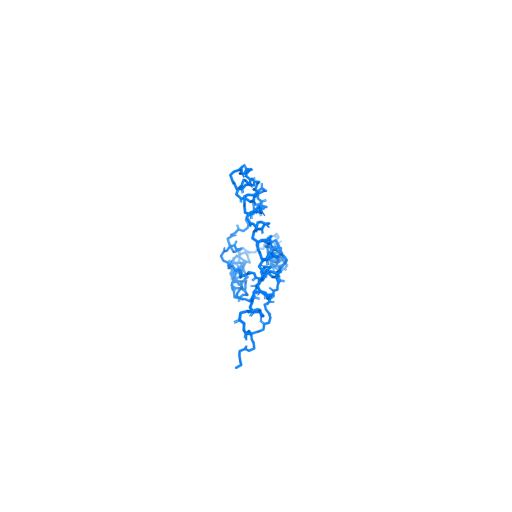.97 92 GLU A CA 1
ATOM 723 C C . GLU A 1 92 ? -2.373 9.915 -3.012 1.00 46.97 92 GLU A C 1
ATOM 725 O O . GLU A 1 92 ? -3.338 10.042 -3.774 1.00 46.97 92 GLU A O 1
ATOM 730 N N . PRO A 1 93 ? -2.510 9.383 -1.784 1.00 50.44 93 PRO A N 1
ATOM 731 C CA . PRO A 1 93 ? -3.835 9.150 -1.239 1.00 50.44 93 PRO A CA 1
ATOM 732 C C . PRO A 1 93 ? -4.558 10.495 -1.299 1.00 50.44 93 PRO A C 1
ATOM 734 O O . PRO A 1 93 ? -4.196 11.404 -0.553 1.00 50.44 93 PRO A O 1
ATOM 737 N N . GLU A 1 94 ? -5.523 10.655 -2.218 1.00 53.69 94 GLU A N 1
ATOM 738 C CA . GLU A 1 94 ? -6.422 11.804 -2.174 1.00 53.69 94 GLU A CA 1
ATOM 739 C C . GLU A 1 94 ? -6.908 11.846 -0.732 1.00 53.69 94 GLU A C 1
ATOM 741 O O . GLU A 1 94 ? -7.427 10.838 -0.243 1.00 53.69 94 GLU A O 1
ATOM 746 N N . GLU A 1 95 ? -6.634 12.947 -0.026 1.00 57.84 95 GLU A N 1
ATOM 747 C CA . GLU A 1 95 ? -7.031 13.124 1.366 1.00 57.84 95 GLU A CA 1
ATOM 748 C C . GLU A 1 95 ? -8.559 13.033 1.425 1.00 57.84 95 GLU A C 1
ATOM 750 O O . GLU A 1 95 ? -9.290 14.016 1.288 1.00 57.84 95 GLU A O 1
ATOM 755 N N . ALA A 1 96 ? -9.057 11.806 1.556 1.00 68.00 96 ALA A N 1
ATOM 756 C CA . ALA A 1 96 ? -10.464 11.497 1.565 1.00 68.00 96 ALA A CA 1
ATOM 757 C C . ALA A 1 96 ? -10.974 11.895 2.942 1.00 68.00 96 ALA A C 1
ATOM 759 O O . ALA A 1 96 ? -10.892 11.142 3.912 1.00 68.00 96 ALA A O 1
ATOM 760 N N . TYR A 1 97 ? -11.448 13.131 3.037 1.00 75.94 97 TYR A N 1
ATOM 761 C CA . TYR A 1 97 ? -12.061 13.624 4.253 1.00 75.94 97 TYR A CA 1
ATOM 762 C C . TYR A 1 97 ? -13.402 12.917 4.441 1.00 75.94 97 TYR A C 1
ATOM 764 O O . TYR A 1 97 ? -14.346 13.153 3.680 1.00 75.94 97 TYR A O 1
ATOM 772 N N . GLU A 1 98 ? -13.498 12.045 5.445 1.00 82.00 98 GLU A N 1
ATOM 773 C CA . GLU A 1 98 ? -14.787 11.468 5.811 1.00 82.00 98 GLU A CA 1
ATOM 774 C C . GLU A 1 98 ? -15.756 12.593 6.211 1.00 82.00 98 GLU A C 1
ATOM 776 O O . GLU A 1 98 ? -15.446 13.404 7.093 1.00 82.00 98 GLU A O 1
ATOM 781 N N . PRO A 1 99 ? -16.942 12.676 5.583 1.00 87.75 99 PRO A N 1
ATOM 782 C CA . PRO A 1 99 ? -17.948 13.642 5.984 1.00 87.75 99 PRO A CA 1
ATOM 783 C C . PRO A 1 99 ? -18.393 13.401 7.425 1.00 87.75 99 PRO A C 1
ATOM 785 O O . PRO A 1 99 ? -18.579 12.268 7.864 1.00 87.75 99 PRO A O 1
ATOM 788 N N . TRP A 1 100 ? -18.643 14.488 8.149 1.00 86.25 100 TRP A N 1
ATOM 789 C CA . TRP A 1 100 ? -19.154 14.421 9.512 1.00 86.25 100 TRP A CA 1
ATOM 790 C C . TRP A 1 100 ? -20.530 13.733 9.577 1.00 86.25 100 TRP A C 1
ATOM 792 O O . TRP A 1 100 ? -21.538 14.306 9.153 1.00 86.25 100 TRP A O 1
ATOM 802 N N . ASP A 1 101 ? -20.590 12.534 10.164 1.00 93.62 101 ASP A N 1
ATOM 803 C CA . ASP A 1 101 ? -21.847 11.827 10.428 1.00 93.62 101 ASP A CA 1
ATOM 804 C C . ASP A 1 101 ? -22.361 12.109 11.850 1.00 93.62 101 ASP A C 1
ATOM 806 O O . ASP A 1 101 ? -21.914 11.541 12.853 1.00 93.62 101 ASP A O 1
ATOM 810 N N . ALA A 1 102 ? -23.375 12.973 11.937 1.00 95.25 102 ALA A N 1
ATOM 811 C CA . ALA A 1 102 ? -24.030 13.309 13.197 1.00 95.25 102 ALA A CA 1
ATOM 812 C C . ALA A 1 102 ? -24.713 12.100 13.867 1.00 95.25 102 ALA A C 1
ATOM 814 O O . ALA A 1 102 ? -24.833 12.075 15.092 1.00 95.25 102 ALA A O 1
ATOM 815 N N . ARG A 1 103 ? -25.148 11.090 13.097 1.00 94.75 103 ARG A N 1
ATOM 816 C CA . ARG A 1 103 ? -25.776 9.875 13.642 1.00 94.75 103 ARG A CA 1
ATOM 817 C C . ARG A 1 103 ? -24.741 8.983 14.305 1.00 94.75 103 ARG A C 1
ATOM 819 O O . ARG A 1 103 ? -25.011 8.445 15.376 1.00 94.75 103 ARG A O 1
ATOM 826 N N . LEU A 1 104 ? -23.570 8.840 13.682 1.00 94.94 104 LEU A N 1
ATOM 827 C CA . LEU A 1 104 ? -22.472 8.067 14.253 1.00 94.94 104 LEU A CA 1
ATOM 828 C C . LEU A 1 104 ? -22.000 8.700 15.563 1.00 94.94 104 LEU A C 1
ATOM 830 O O . LEU A 1 104 ? -21.867 7.997 16.560 1.00 94.94 104 LEU A O 1
ATOM 834 N N . ARG A 1 105 ? -21.866 10.032 15.603 1.00 94.69 105 ARG A N 1
ATOM 835 C CA . ARG A 1 105 ? -21.557 10.749 16.846 1.00 94.69 105 ARG A CA 1
ATOM 836 C C . ARG A 1 105 ? -22.614 10.517 17.925 1.00 94.69 105 ARG A C 1
ATOM 838 O O . ARG A 1 105 ? -22.249 10.193 19.050 1.00 94.69 105 ARG A O 1
ATOM 845 N N . GLN A 1 106 ? -23.900 10.664 17.598 1.00 97.44 106 GLN A N 1
ATOM 846 C CA . GLN A 1 106 ? -24.968 10.436 18.577 1.00 97.44 106 GLN A CA 1
ATOM 847 C C . GLN A 1 106 ? -24.891 9.017 19.149 1.00 97.44 106 GLN A C 1
ATOM 849 O O . GLN A 1 106 ? -24.986 8.834 20.356 1.00 97.44 106 GLN A O 1
ATOM 854 N N . ARG A 1 107 ? -24.628 8.024 18.294 1.00 97.38 107 ARG A N 1
ATOM 855 C CA . ARG A 1 107 ? -24.460 6.633 18.719 1.00 97.38 107 ARG A CA 1
ATOM 856 C C . ARG A 1 107 ? -23.260 6.439 19.647 1.00 97.38 107 ARG A C 1
ATOM 858 O O . ARG A 1 107 ? -23.364 5.661 20.586 1.00 97.38 107 ARG A O 1
ATOM 865 N N . VAL A 1 108 ? -22.142 7.120 19.391 1.00 97.50 108 VAL A N 1
ATOM 866 C CA . VAL A 1 108 ? -20.970 7.098 20.282 1.00 97.50 108 VAL A CA 1
ATOM 867 C C . VAL A 1 108 ? -21.311 7.707 21.644 1.00 97.50 108 VAL A C 1
ATOM 869 O O . VAL A 1 108 ? -20.955 7.130 22.665 1.00 97.50 108 VAL A O 1
ATOM 872 N N . GLU A 1 109 ? -22.038 8.826 21.676 1.00 97.56 109 GLU A N 1
ATOM 873 C CA . GLU A 1 109 ? -22.491 9.439 22.933 1.00 97.56 109 GLU A CA 1
ATOM 874 C C . GLU A 1 109 ? -23.454 8.533 23.710 1.00 97.56 109 GLU A C 1
ATOM 876 O O . GLU A 1 109 ? -23.342 8.418 24.929 1.00 97.56 109 GLU A O 1
ATOM 881 N N . ASP A 1 110 ? -24.386 7.877 23.018 1.00 98.19 110 ASP A N 1
ATOM 882 C CA . ASP A 1 110 ? -25.344 6.962 23.642 1.00 98.19 110 ASP A CA 1
ATOM 883 C C . ASP A 1 110 ? -24.632 5.725 24.218 1.00 98.19 110 ASP A C 1
ATOM 885 O O . ASP A 1 110 ? -24.897 5.347 25.357 1.00 98.19 110 ASP A O 1
ATOM 889 N N . LEU A 1 111 ? -23.675 5.149 23.477 1.00 98.06 111 LEU A N 1
ATOM 890 C CA . LEU A 1 111 ? -22.840 4.034 23.945 1.00 98.06 111 LEU A CA 1
ATOM 891 C C . LEU A 1 111 ? -21.987 4.415 25.160 1.00 98.06 111 LEU A C 1
ATOM 893 O O . LEU A 1 111 ? -21.854 3.615 26.079 1.00 98.06 111 LEU A O 1
ATOM 897 N N . ALA A 1 112 ? -21.434 5.629 25.190 1.00 98.00 112 ALA A N 1
ATOM 898 C CA . ALA A 1 112 ? -20.656 6.106 26.332 1.00 98.00 112 ALA A CA 1
ATOM 899 C C . ALA A 1 112 ? -21.522 6.266 27.594 1.00 98.00 112 ALA A C 1
ATOM 901 O O . ALA A 1 112 ? -21.090 5.924 28.691 1.00 98.00 112 ALA A O 1
ATOM 902 N N . ARG A 1 113 ? -22.771 6.733 27.453 1.00 98.19 113 ARG A N 1
ATOM 903 C CA . ARG A 1 113 ? -23.718 6.777 28.583 1.00 98.19 113 ARG A CA 1
ATOM 904 C C . ARG A 1 113 ? -24.084 5.381 29.073 1.00 98.19 113 ARG A C 1
ATOM 906 O O . ARG A 1 113 ? -24.109 5.151 30.276 1.00 98.19 113 ARG A O 1
ATOM 913 N N . GLU A 1 114 ? -24.344 4.456 28.149 1.00 98.12 114 GLU A N 1
ATOM 914 C CA . GLU A 1 114 ? -24.632 3.060 28.490 1.00 98.12 114 GLU A CA 1
ATOM 915 C C . GLU A 1 114 ? -23.453 2.419 29.240 1.00 98.12 114 GLU A C 1
ATOM 917 O O . GLU A 1 114 ? -23.657 1.721 30.233 1.00 98.12 114 GLU A O 1
ATOM 922 N N . GLU A 1 115 ? -22.216 2.710 28.828 1.00 98.06 115 GLU A N 1
ATOM 923 C CA . GLU A 1 115 ? -21.010 2.286 29.544 1.00 98.06 115 GLU A CA 1
ATOM 924 C C . GLU A 1 115 ? -20.983 2.819 30.988 1.00 98.06 115 GLU A C 1
ATOM 926 O O . GLU A 1 115 ? -20.768 2.043 31.923 1.00 98.06 115 GLU A O 1
ATOM 931 N N . GLU A 1 116 ? -21.231 4.115 31.197 1.00 97.75 116 GLU A N 1
ATOM 932 C CA . GLU A 1 116 ? -21.253 4.727 32.534 1.00 97.75 116 GLU A CA 1
ATOM 933 C C . GLU A 1 116 ? -22.341 4.125 33.441 1.00 97.75 116 GLU A C 1
ATOM 935 O O . GLU A 1 116 ? -22.088 3.840 34.618 1.00 97.75 116 GLU A O 1
ATOM 940 N N . ASP A 1 117 ? -23.537 3.884 32.901 1.00 98.12 117 ASP A N 1
ATOM 941 C CA . ASP A 1 117 ? -24.647 3.272 33.635 1.00 98.12 117 ASP A CA 1
ATOM 942 C C . ASP A 1 117 ? -24.314 1.834 34.061 1.00 98.12 117 ASP A C 1
ATOM 944 O O . ASP A 1 117 ? -24.494 1.469 35.229 1.00 98.12 117 ASP A O 1
ATOM 948 N N . LEU A 1 118 ? -23.741 1.037 33.154 1.00 98.00 118 LEU A N 1
ATOM 949 C CA . LEU A 1 118 ? -23.298 -0.327 33.453 1.00 98.00 118 LEU A CA 1
ATOM 950 C C . LEU A 1 118 ? -22.164 -0.347 34.486 1.00 98.00 118 LEU A C 1
ATOM 952 O O . LEU A 1 118 ? -22.144 -1.205 35.374 1.00 98.00 118 LEU A O 1
ATOM 956 N N . LEU A 1 119 ? -21.230 0.606 34.429 1.00 98.00 119 LEU A N 1
ATOM 957 C CA . LEU A 1 119 ? -20.174 0.741 35.436 1.00 98.00 119 LEU A CA 1
ATOM 958 C C . LEU A 1 119 ? -20.750 1.051 36.825 1.00 98.00 119 LEU A C 1
ATOM 960 O O . LEU A 1 119 ? -20.310 0.460 37.821 1.00 98.00 119 LEU A O 1
ATOM 964 N N . ASN A 1 120 ? -21.758 1.922 36.900 1.00 97.38 120 ASN A N 1
ATOM 965 C CA . ASN A 1 120 ? -22.463 2.228 38.143 1.00 97.38 120 ASN A CA 1
ATOM 966 C C . ASN A 1 120 ? -23.219 1.008 38.689 1.00 97.38 120 ASN A C 1
ATOM 968 O O . ASN A 1 120 ? -23.146 0.725 39.891 1.00 97.38 120 ASN A O 1
ATOM 972 N N . GLU A 1 121 ? -23.895 0.248 37.825 1.00 97.31 121 GLU A N 1
ATOM 973 C CA . GLU A 1 121 ? -24.590 -0.981 38.214 1.00 97.31 121 GLU A CA 1
ATOM 974 C C . GLU A 1 121 ? -23.609 -2.026 38.759 1.00 97.31 121 GLU A C 1
ATOM 976 O O . GLU A 1 121 ? -23.815 -2.565 39.850 1.00 97.31 121 GLU A O 1
ATOM 981 N N . ILE A 1 122 ? -22.487 -2.253 38.069 1.00 97.50 122 ILE A N 1
ATOM 982 C CA . ILE A 1 122 ? -21.429 -3.160 38.530 1.00 97.50 122 ILE A CA 1
ATOM 983 C C . ILE A 1 122 ? -20.891 -2.714 39.894 1.00 97.50 122 ILE A C 1
ATOM 985 O O . ILE A 1 122 ? -20.680 -3.553 40.775 1.00 97.50 122 ILE A O 1
ATOM 989 N N . ALA A 1 123 ? -20.673 -1.415 40.106 1.00 97.19 123 ALA A N 1
ATOM 990 C CA . ALA A 1 123 ? -20.218 -0.895 41.393 1.00 97.19 123 ALA A CA 1
ATOM 991 C C . ALA A 1 123 ? -21.245 -1.150 42.514 1.00 97.19 123 ALA A C 1
ATOM 993 O O . ALA A 1 123 ? -20.874 -1.578 43.614 1.00 97.19 123 ALA A O 1
ATOM 994 N N . ALA A 1 124 ? -22.538 -0.958 42.235 1.00 95.69 124 ALA A N 1
ATOM 995 C CA . ALA A 1 124 ? -23.618 -1.249 43.175 1.00 95.69 124 ALA A CA 1
ATOM 996 C C . ALA A 1 124 ? -23.722 -2.752 43.492 1.00 95.69 124 ALA A C 1
ATOM 998 O O . ALA A 1 124 ? -23.860 -3.131 44.664 1.00 95.69 124 ALA A O 1
ATOM 999 N N . LEU A 1 125 ? -23.584 -3.615 42.480 1.00 95.38 125 LEU A N 1
ATOM 1000 C CA . LEU A 1 125 ? -23.567 -5.069 42.642 1.00 95.38 125 LEU A CA 1
ATOM 1001 C C . LEU A 1 125 ? -22.387 -5.506 43.516 1.00 95.38 125 LEU A C 1
ATOM 1003 O O . LEU A 1 125 ? -22.567 -6.231 44.495 1.00 95.38 125 LEU A O 1
ATOM 1007 N N . LYS A 1 126 ? -21.182 -4.997 43.223 1.00 95.00 126 LYS A N 1
ATOM 1008 C CA . LYS A 1 126 ? -19.964 -5.287 43.997 1.00 95.00 126 LYS A CA 1
ATOM 1009 C C . LYS A 1 126 ? -20.101 -4.908 45.470 1.00 95.00 126 LYS A C 1
ATOM 1011 O O . LYS A 1 126 ? -19.542 -5.594 46.320 1.00 95.00 126 LYS A O 1
ATOM 1016 N N . LYS A 1 127 ? -20.844 -3.842 45.784 1.00 94.62 127 LYS A N 1
ATOM 1017 C CA . LYS A 1 127 ? -21.089 -3.407 47.165 1.00 94.62 127 LYS A CA 1
ATOM 1018 C C . LYS A 1 127 ? -22.144 -4.255 47.884 1.00 94.62 127 LYS A C 1
ATOM 1020 O O . LYS 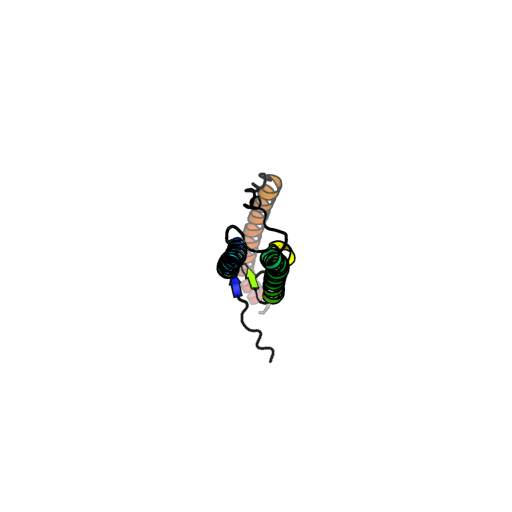A 1 127 ? -21.978 -4.551 49.064 1.00 94.62 127 LYS A O 1
ATOM 1025 N N . SER A 1 128 ? -23.244 -4.589 47.215 1.00 92.81 128 SER A N 1
ATOM 1026 C CA . SER A 1 128 ? -24.435 -5.172 47.857 1.00 92.81 128 SER A CA 1
ATOM 1027 C C . SER A 1 128 ? -24.415 -6.701 47.930 1.00 92.81 128 SER A C 1
ATOM 1029 O O . SER A 1 128 ? -24.812 -7.276 48.945 1.00 92.81 128 SER A O 1
ATOM 1031 N N . VAL A 1 129 ? -23.912 -7.366 46.889 1.00 93.75 129 VAL A N 1
ATOM 1032 C CA . VAL A 1 129 ? -23.976 -8.828 46.749 1.00 93.75 129 VAL A CA 1
ATOM 1033 C C . VAL A 1 129 ? -23.155 -9.580 47.808 1.00 93.75 129 VAL A C 1
ATOM 1035 O O . VAL A 1 129 ? -23.702 -10.519 48.390 1.00 93.75 129 VAL A O 1
ATOM 1038 N N . PRO A 1 130 ? -21.903 -9.200 48.147 1.00 93.38 130 PRO A N 1
ATOM 1039 C CA . PRO A 1 130 ? -21.120 -9.946 49.137 1.00 93.38 130 PRO A CA 1
ATOM 1040 C C . PRO A 1 130 ? -21.783 -9.997 50.521 1.00 93.38 130 PRO A C 1
ATOM 1042 O O . PRO A 1 130 ? -21.780 -11.042 51.169 1.00 93.38 130 PRO A O 1
ATOM 1045 N N . GLY A 1 131 ? -22.393 -8.887 50.956 1.00 87.56 131 GLY A N 1
ATOM 1046 C CA . GLY A 1 131 ? -23.107 -8.814 52.233 1.00 87.56 131 GLY A CA 1
ATOM 1047 C C . GLY A 1 131 ? -24.379 -9.663 52.243 1.00 87.56 131 GLY A C 1
ATOM 1048 O O . GLY A 1 131 ? -24.608 -10.402 53.196 1.00 87.56 131 GLY A O 1
ATOM 1049 N N . ALA A 1 132 ? -25.163 -9.615 51.161 1.00 86.50 132 ALA A N 1
ATOM 1050 C CA . ALA A 1 132 ? -26.386 -10.405 51.030 1.00 86.50 132 ALA A CA 1
ATOM 1051 C C . ALA A 1 132 ? -26.110 -11.921 51.035 1.00 86.50 132 ALA A C 1
ATOM 1053 O O . ALA A 1 132 ? -26.806 -12.674 51.718 1.00 86.50 132 ALA A O 1
ATOM 1054 N N . ILE A 1 133 ? -25.066 -12.370 50.327 1.00 89.38 133 ILE A N 1
ATOM 1055 C CA . ILE A 1 133 ? -24.661 -13.784 50.309 1.00 89.38 133 ILE A CA 1
ATOM 1056 C C . ILE A 1 133 ? -24.182 -14.230 51.697 1.00 89.38 133 ILE A C 1
ATOM 1058 O O . ILE A 1 133 ? -24.573 -15.301 52.154 1.00 89.38 133 ILE A O 1
ATOM 1062 N N . ALA A 1 134 ? -23.390 -13.407 52.394 1.00 84.31 134 ALA A N 1
ATOM 1063 C CA . ALA A 1 134 ? -22.911 -13.731 53.738 1.00 84.31 134 ALA A CA 1
ATOM 1064 C C . ALA A 1 134 ? -24.058 -13.915 54.747 1.00 84.31 134 ALA A C 1
ATOM 1066 O O . ALA A 1 134 ? -24.000 -14.825 55.566 1.00 84.31 134 ALA A O 1
ATOM 1067 N N . THR A 1 135 ? -25.117 -13.102 54.659 1.00 80.94 135 THR A N 1
ATOM 1068 C CA . THR A 1 135 ? -26.308 -13.239 55.517 1.00 80.94 135 THR A CA 1
ATOM 1069 C C . THR A 1 135 ? -27.225 -14.401 55.138 1.00 80.94 135 THR A C 1
ATOM 1071 O O . THR A 1 135 ? -27.959 -14.887 55.987 1.00 80.94 135 THR A O 1
ATOM 1074 N N . ALA A 1 136 ? -27.216 -14.839 53.875 1.00 75.88 136 ALA A N 1
ATOM 1075 C CA . ALA A 1 136 ? -28.044 -15.954 53.406 1.00 75.88 136 ALA A CA 1
ATOM 1076 C C . ALA A 1 136 ? -27.398 -17.334 53.643 1.00 75.88 136 ALA A C 1
ATOM 1078 O O . ALA A 1 136 ? -28.083 -18.349 53.551 1.00 75.88 136 ALA A O 1
ATOM 1079 N N . ALA A 1 137 ? -26.087 -17.378 53.908 1.00 66.12 137 ALA A N 1
ATOM 1080 C CA . ALA A 1 137 ? -25.326 -18.604 54.164 1.00 66.12 137 ALA A CA 1
ATOM 1081 C C . ALA A 1 137 ? -25.222 -18.987 55.659 1.00 66.12 137 ALA A C 1
ATOM 1083 O O . ALA A 1 137 ? -24.644 -20.028 55.974 1.00 66.12 137 ALA A O 1
ATOM 1084 N N . THR A 1 138 ? -25.755 -18.156 56.560 1.00 50.97 138 THR A N 1
ATOM 1085 C CA . THR A 1 138 ? -25.917 -18.412 58.007 1.00 50.97 138 THR A CA 1
ATOM 1086 C C . THR A 1 138 ? -27.335 -18.838 58.336 1.00 50.97 138 THR A C 1
ATOM 1088 O O . THR A 1 138 ? -27.484 -19.795 59.125 1.00 50.97 138 THR A O 1
#

Organism: NCBI:txid1460502

Secondary structure (DSSP, 8-state):
----PPPEEESSHHHHHHHHHHHHHHHHHHHHHHS---TT--HHHHHHHHHHHHHHHHHHHHHHHHHGGGEEETTEEPPTHHHHS---TT-S---------HHHHHHHHHHHHHHHHHHHHHHHHHHHHHHHHHHH--

pLDDT: mean 83.68, std 15.04, range [40.94, 98.19]

InterPro domains:
  IPR013950 Kinetochore Mis14/Nsl1 [PF08641] (66-136)
  IPR013950 Kinetochore Mis14/Nsl1 [PTHR31749] (3-136)

Radius of gyration: 29.5 Å; chains: 1; bounding box: 53×41×92 Å